Protein AF-A0A2W6NTB5-F1 (afdb_monomer_lite)

Sequence (141 aa):
AAQNGGNCEYTVPGEIFTTENGVKVIGYTDLPGRLPTQSSQLYGTNLVNLLKLLCKEKDGNITVDFDDVVIRGVTVIRAGEITWPAPPIQVSAQPQAAQKAAPEVKTEEKCACSPWRKYALMALAIILFGWLASVAPKEFL

Foldseek 3Di:
DLVVVDPDVQADACDFDADPVGDTDDRYPPVCVVVVVVSVVVVVVVVVVVVCVQCVVVPPHGHQDCVPVVSLCPDQDDPRDGSPDRDPDPDPDPPPVPPPVPPPPPPPVPPPPPVVVVVVVVVVVVVVVVVCVVVDDPVVD

InterPro domains:
  IPR007698 Alanine dehydrogenase/pyridine nucleotide transhydrogenase, NAD(H)-binding domain [PF01262] (1-84)

pLDDT: mean 84.95, std 15.63, range [43.69, 98.25]

Secondary structure (DSSP, 8-state):
-GGGT-SSTT--TTSEEE-TTS-EEE--S-GGGGSHHHHHHHHHHHHHHHHHHH-TTSSS-----SSSHHHHHH--EETTEE-PSPPP---S----------------------HHHHHHHHHHHHHHHHHHHHHS-TT--

Radius of gyration: 32.75 Å; chains: 1; bounding box: 83×59×65 Å

Organism: Escherichia coli (NCBI:txid562)

Structure (mmCIF, N/CA/C/O backbone):
data_AF-A0A2W6NTB5-F1
#
_entry.id   AF-A0A2W6NTB5-F1
#
loop_
_atom_site.group_PDB
_atom_site.id
_atom_site.type_symbol
_atom_site.label_atom_id
_atom_site.label_alt_id
_atom_site.label_comp_id
_atom_site.label_asym_id
_atom_site.label_entity_id
_atom_site.label_seq_id
_atom_site.pdbx_PDB_ins_code
_atom_site.Cartn_x
_atom_site.Cartn_y
_atom_site.Cartn_z
_atom_site.occupancy
_atom_site.B_iso_or_equiv
_atom_site.auth_seq_id
_atom_site.auth_comp_id
_atom_site.auth_asym_id
_atom_site.auth_atom_id
_atom_site.pdbx_PDB_model_num
ATOM 1 N N . ALA A 1 1 ? -8.902 -4.233 8.771 1.00 81.19 1 ALA A N 1
ATOM 2 C CA . ALA A 1 1 ? -9.890 -5.030 9.530 1.00 81.19 1 ALA A CA 1
ATOM 3 C C . ALA A 1 1 ? -11.309 -4.554 9.245 1.00 81.19 1 ALA A C 1
ATOM 5 O O . ALA A 1 1 ? -12.022 -5.286 8.580 1.00 81.19 1 ALA A O 1
ATOM 6 N N . ALA A 1 2 ? -11.695 -3.331 9.640 1.00 84.94 2 ALA A N 1
ATOM 7 C CA . ALA A 1 2 ? -13.046 -2.800 9.390 1.00 84.94 2 ALA A CA 1
ATOM 8 C C . ALA A 1 2 ? -13.475 -2.841 7.905 1.00 84.94 2 ALA A C 1
ATOM 10 O O . ALA A 1 2 ? -14.604 -3.200 7.611 1.00 84.94 2 ALA A O 1
ATOM 11 N N . GLN A 1 3 ? -12.555 -2.585 6.965 1.00 90.25 3 GLN A N 1
ATOM 12 C CA . GLN A 1 3 ? -12.814 -2.703 5.516 1.00 90.25 3 GLN A CA 1
ATOM 13 C C . GLN A 1 3 ? -13.222 -4.111 5.045 1.00 90.25 3 GLN A C 1
ATOM 15 O O . GLN A 1 3 ? -13.893 -4.232 4.030 1.00 90.25 3 GLN A O 1
ATOM 20 N N . ASN A 1 4 ? -12.829 -5.159 5.776 1.00 93.19 4 ASN A N 1
ATOM 21 C CA . ASN A 1 4 ? -13.046 -6.561 5.405 1.00 93.19 4 ASN A CA 1
ATOM 22 C C . ASN A 1 4 ? -13.998 -7.259 6.396 1.00 93.19 4 ASN A C 1
ATOM 24 O O . ASN A 1 4 ? -13.812 -8.433 6.699 1.00 93.19 4 ASN A O 1
ATOM 28 N N . GLY A 1 5 ? -14.964 -6.525 6.959 1.00 86.62 5 GLY A N 1
ATOM 29 C CA . GLY A 1 5 ? -15.978 -7.048 7.889 1.00 86.62 5 GLY A CA 1
ATOM 30 C C . GLY A 1 5 ? -15.747 -6.706 9.365 1.00 86.62 5 GLY A C 1
ATOM 31 O O . GLY A 1 5 ? -16.705 -6.611 10.118 1.00 86.62 5 GLY A O 1
ATOM 32 N N . GLY A 1 6 ? -14.509 -6.414 9.773 1.00 91.88 6 GLY A N 1
ATOM 33 C CA . GLY A 1 6 ? -14.191 -6.027 11.151 1.00 91.88 6 GLY A CA 1
ATOM 34 C C . GLY A 1 6 ? -13.987 -7.210 12.102 1.00 91.88 6 GLY A C 1
ATOM 35 O O . GLY A 1 6 ? -14.474 -8.311 11.887 1.00 91.88 6 GLY A O 1
ATOM 36 N N . ASN A 1 7 ? -13.215 -6.971 13.166 1.00 96.88 7 ASN A N 1
ATOM 37 C CA . ASN A 1 7 ? -12.917 -7.998 14.174 1.00 96.88 7 ASN A CA 1
ATOM 38 C C . ASN A 1 7 ? -13.951 -8.022 15.314 1.00 96.88 7 ASN A C 1
ATOM 40 O O . ASN A 1 7 ? -13.939 -8.937 16.128 1.00 96.88 7 ASN A O 1
ATOM 44 N N . CYS A 1 8 ? -14.784 -6.983 15.419 1.00 93.56 8 CYS A N 1
ATOM 45 C CA . CYS A 1 8 ? -15.808 -6.835 16.447 1.00 93.56 8 CYS A CA 1
ATOM 46 C C . CYS A 1 8 ? -17.180 -6.807 15.773 1.00 93.56 8 CYS A C 1
ATOM 48 O O . CYS A 1 8 ? -17.356 -6.079 14.799 1.00 93.56 8 CYS A O 1
ATOM 50 N N . GLU A 1 9 ? -18.140 -7.555 16.311 1.00 94.38 9 GLU A N 1
ATOM 51 C CA . GLU A 1 9 ? -19.504 -7.676 15.772 1.00 94.38 9 GLU A CA 1
ATOM 52 C C . GLU A 1 9 ? -20.233 -6.327 15.664 1.00 94.38 9 GLU A C 1
ATOM 54 O O . GLU A 1 9 ? -21.006 -6.112 14.739 1.00 94.38 9 GLU A O 1
ATOM 59 N N . TYR A 1 10 ? -19.926 -5.379 16.556 1.00 93.38 10 TYR A N 1
ATOM 60 C CA . TYR A 1 10 ? -20.482 -4.021 16.541 1.00 93.38 10 TYR A CA 1
ATOM 61 C C . TYR A 1 10 ? -19.749 -3.055 15.593 1.00 93.38 10 TYR A C 1
ATOM 63 O O . TYR A 1 10 ? -20.002 -1.850 15.614 1.00 93.38 10 TYR A O 1
ATOM 71 N N . THR A 1 11 ? -18.788 -3.539 14.799 1.00 95.94 11 THR A N 1
ATOM 72 C CA . THR A 1 11 ? -18.034 -2.684 13.873 1.00 95.94 11 THR A CA 1
ATOM 73 C C . THR A 1 11 ? -18.924 -2.285 12.708 1.00 95.94 11 THR A C 1
ATOM 75 O O . THR A 1 11 ? -19.309 -3.127 11.903 1.00 95.94 11 THR A O 1
AT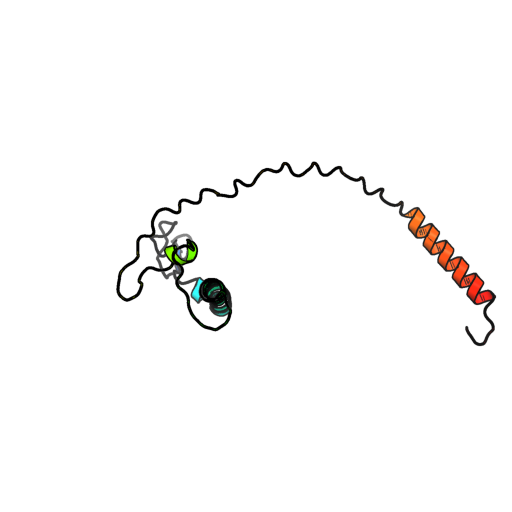OM 78 N N . VAL A 1 12 ? -19.166 -0.985 12.563 1.00 94.12 12 VAL A N 1
ATOM 79 C CA . VAL A 1 12 ? -19.775 -0.411 11.361 1.00 94.12 12 VAL A CA 1
ATOM 80 C C . VAL A 1 12 ? -18.660 0.246 10.538 1.00 94.12 12 VAL A C 1
ATOM 82 O O . VAL A 1 12 ? -18.051 1.214 11.008 1.00 94.12 12 VAL A O 1
ATOM 85 N N . PRO A 1 13 ? -18.313 -0.287 9.350 1.00 95.50 13 PRO A N 1
ATOM 86 C CA . PRO A 1 13 ? -17.239 0.266 8.530 1.00 95.50 13 PRO A CA 1
ATOM 87 C C . PRO A 1 13 ? -17.489 1.737 8.181 1.00 95.50 13 PRO A C 1
ATOM 89 O O . PRO A 1 13 ? -18.549 2.095 7.683 1.00 95.50 13 PRO A O 1
ATOM 92 N N . GLY A 1 14 ? -16.492 2.586 8.419 1.00 94.50 14 GLY A N 1
ATOM 93 C CA . GLY A 1 14 ? -16.541 4.022 8.132 1.00 94.50 14 GLY A CA 1
ATOM 94 C C . GLY A 1 14 ? -17.081 4.891 9.271 1.00 94.50 14 GLY A C 1
ATOM 95 O O . GLY A 1 14 ? -16.919 6.108 9.215 1.00 94.50 14 GLY A O 1
ATOM 96 N N . GLU A 1 15 ? -17.638 4.300 10.329 1.00 93.94 15 GLU A N 1
ATOM 97 C CA . GLU A 1 15 ? -18.368 5.037 11.367 1.00 93.94 15 GLU A CA 1
ATOM 98 C C . GLU A 1 15 ? -17.834 4.781 12.781 1.00 93.94 15 GLU A C 1
ATOM 100 O O . GLU A 1 15 ? -17.034 3.875 13.022 1.00 93.94 15 GLU A O 1
ATOM 105 N N . ILE A 1 16 ? -18.279 5.601 13.739 1.00 96.25 16 ILE A N 1
ATOM 106 C CA . ILE A 1 16 ? -18.139 5.309 15.168 1.00 96.25 16 ILE A CA 1
ATOM 107 C C . ILE A 1 16 ? -19.500 4.857 15.688 1.00 96.25 16 ILE A C 1
ATOM 109 O O . ILE A 1 16 ? -20.388 5.680 15.908 1.00 96.25 16 ILE A O 1
ATOM 113 N N . PHE A 1 17 ? -19.642 3.561 15.942 1.00 95.56 17 PHE A N 1
ATOM 114 C CA . PHE A 1 17 ? -20.837 3.010 16.569 1.00 95.56 17 PHE A CA 1
ATOM 115 C C . PHE A 1 17 ? -20.734 3.148 18.091 1.00 95.56 17 PHE A C 1
ATOM 117 O O . PHE A 1 17 ? -19.699 2.831 18.671 1.00 95.56 17 PHE A O 1
ATOM 124 N N . THR A 1 18 ? -21.778 3.644 18.759 1.00 97.12 18 THR A N 1
ATOM 125 C CA . THR A 1 18 ? -21.840 3.654 20.231 1.00 97.12 18 THR A CA 1
ATOM 126 C C . THR A 1 18 ? -22.850 2.604 20.673 1.00 97.12 18 THR A C 1
ATOM 128 O O . THR A 1 18 ? -24.017 2.694 20.309 1.00 97.12 18 THR A O 1
ATOM 131 N N . THR A 1 19 ? -22.402 1.610 21.434 1.00 95.81 19 THR A N 1
ATOM 132 C CA . THR A 1 19 ? -23.264 0.555 21.979 1.00 95.81 19 THR A CA 1
ATOM 133 C C . THR A 1 19 ? -24.202 1.113 23.056 1.00 95.81 19 THR A C 1
ATOM 135 O O . THR A 1 19 ? -23.965 2.191 23.603 1.00 95.81 19 THR A O 1
ATOM 138 N N . GLU A 1 20 ? -25.247 0.366 23.419 1.00 95.19 20 GLU A N 1
ATOM 139 C CA . GLU A 1 20 ? -26.227 0.787 24.438 1.00 95.19 20 GLU A CA 1
ATOM 140 C C . GLU A 1 20 ? -25.595 1.060 25.813 1.00 95.19 20 GLU A C 1
ATOM 142 O O . GLU A 1 20 ? -26.004 1.972 26.526 1.00 95.19 20 GLU A O 1
ATOM 147 N N . ASN A 1 21 ? -24.537 0.325 26.165 1.00 95.75 21 ASN A N 1
ATOM 148 C CA . ASN A 1 21 ? -23.750 0.541 27.382 1.00 95.75 21 ASN A CA 1
ATOM 149 C C . ASN A 1 21 ? -22.684 1.652 27.248 1.00 95.75 21 ASN A C 1
ATOM 151 O O . ASN A 1 21 ? -21.830 1.789 28.122 1.00 95.75 21 ASN A O 1
ATOM 155 N N . GLY A 1 22 ? -22.707 2.437 26.166 1.00 95.69 22 GLY A N 1
ATOM 156 C CA . GLY A 1 22 ? -21.877 3.629 25.978 1.00 95.69 22 GLY A CA 1
ATOM 157 C C . GLY A 1 22 ? -20.473 3.393 25.408 1.00 95.69 22 GLY A C 1
ATOM 158 O O . GLY A 1 22 ? -19.680 4.335 25.353 1.00 95.69 22 GLY A O 1
ATOM 159 N N . VAL A 1 23 ? -20.135 2.179 24.959 1.00 97.56 23 VAL A N 1
ATOM 160 C CA . VAL A 1 23 ? -18.817 1.877 24.372 1.00 97.56 23 VAL A CA 1
ATOM 161 C C . VAL A 1 23 ? -18.764 2.375 22.931 1.00 97.56 23 VAL A C 1
ATOM 163 O O . VAL A 1 23 ? -19.645 2.077 22.131 1.00 97.56 23 VAL A O 1
ATOM 166 N N . LYS A 1 24 ? -17.710 3.118 22.574 1.00 96.88 24 LYS A N 1
ATOM 167 C CA . LYS A 1 24 ? -17.492 3.616 21.208 1.00 96.88 24 LYS A CA 1
ATOM 168 C C . LYS A 1 24 ? -16.597 2.667 20.415 1.00 96.88 24 LYS A C 1
ATOM 170 O O . LYS A 1 24 ? -15.419 2.517 20.727 1.00 96.88 24 LYS A O 1
ATOM 175 N N . VAL A 1 25 ? -17.146 2.073 19.365 1.00 96.38 25 VAL A N 1
ATOM 176 C CA . VAL A 1 25 ? -16.459 1.192 18.421 1.00 96.38 25 VAL A CA 1
ATOM 177 C C . VAL A 1 25 ? -16.113 1.995 17.172 1.00 96.38 25 VAL A C 1
ATOM 179 O O . VAL A 1 25 ? -16.993 2.411 16.424 1.00 96.38 25 VAL A O 1
ATOM 182 N N . ILE A 1 26 ? -14.821 2.246 16.959 1.00 96.25 26 ILE A N 1
ATOM 183 C CA . ILE A 1 26 ? -14.325 3.048 15.833 1.00 96.25 26 ILE A CA 1
ATOM 184 C C . ILE A 1 26 ? -14.048 2.127 14.642 1.00 96.25 26 ILE A C 1
ATOM 186 O O . ILE A 1 26 ? -13.141 1.298 14.690 1.00 96.25 26 ILE A O 1
ATOM 190 N N . GLY A 1 27 ? -14.807 2.300 13.563 1.00 96.31 27 GLY A N 1
ATOM 191 C CA . GLY A 1 27 ? -14.756 1.486 12.351 1.00 96.31 27 GLY A CA 1
ATOM 192 C C . GLY A 1 27 ? -14.159 2.184 11.128 1.00 96.31 27 GLY A C 1
ATOM 193 O O . GLY A 1 27 ? -14.355 1.695 10.017 1.00 96.31 27 GLY A O 1
ATOM 194 N N . TYR A 1 28 ? -13.447 3.308 11.279 1.00 96.38 28 TYR A N 1
ATOM 195 C CA . TYR A 1 28 ? -12.879 4.037 10.136 1.00 96.38 28 TYR A CA 1
ATOM 196 C C . TYR A 1 28 ? -12.029 3.142 9.226 1.00 96.38 28 TYR A C 1
ATOM 198 O O . TYR A 1 28 ? -11.153 2.396 9.668 1.00 96.38 28 TYR A O 1
ATOM 206 N N . THR A 1 29 ? -12.277 3.251 7.927 1.00 95.88 29 THR A N 1
ATOM 207 C CA . THR A 1 29 ? -11.627 2.454 6.881 1.00 95.88 29 THR A CA 1
ATOM 208 C C . THR A 1 29 ? -10.428 3.162 6.258 1.00 95.88 29 THR A C 1
ATOM 210 O O . THR A 1 29 ? -9.606 2.533 5.605 1.00 95.88 29 THR A O 1
ATOM 213 N N . ASP A 1 30 ? -10.303 4.466 6.478 1.00 94.69 30 ASP A N 1
ATOM 214 C CA . ASP A 1 30 ? -9.358 5.373 5.833 1.00 94.69 30 ASP A CA 1
ATOM 215 C C . ASP A 1 30 ? -8.326 5.946 6.817 1.00 94.69 30 ASP A C 1
ATOM 217 O O . ASP A 1 30 ? -7.835 7.059 6.641 1.00 94.69 30 ASP A O 1
ATOM 221 N N . LEU A 1 31 ? -7.968 5.189 7.862 1.00 93.94 31 LEU A N 1
ATOM 222 C CA . LEU A 1 31 ? -7.045 5.648 8.910 1.00 93.94 31 LEU A CA 1
ATOM 223 C C . LEU A 1 31 ? -5.729 6.252 8.374 1.00 93.94 31 LEU A C 1
ATOM 225 O O . LEU A 1 31 ? -5.345 7.308 8.880 1.00 93.94 31 LEU A O 1
ATOM 229 N N . PRO A 1 32 ? -5.059 5.697 7.337 1.00 93.62 32 PRO A N 1
ATOM 230 C CA . PRO A 1 32 ? -3.884 6.351 6.754 1.00 93.62 32 PRO A CA 1
ATOM 231 C C . PRO A 1 32 ? -4.187 7.745 6.179 1.00 93.62 32 PRO A C 1
ATOM 233 O O . PRO A 1 32 ? -3.360 8.650 6.286 1.00 93.62 32 PRO A O 1
ATOM 236 N N . GLY A 1 33 ? -5.379 7.952 5.613 1.00 95.06 33 GLY A N 1
ATOM 237 C CA . GLY A 1 33 ? -5.827 9.240 5.075 1.00 95.06 33 GLY A CA 1
ATOM 238 C C . GLY A 1 33 ? -6.048 10.309 6.147 1.00 95.06 33 GLY A C 1
ATOM 239 O O . GLY A 1 33 ? -5.940 11.497 5.861 1.00 95.06 33 GLY A O 1
ATOM 240 N N . ARG A 1 34 ? -6.270 9.904 7.401 1.00 94.31 34 ARG A N 1
ATOM 241 C CA . ARG A 1 34 ? -6.422 10.810 8.554 1.00 94.31 34 ARG A CA 1
ATOM 242 C C . ARG A 1 34 ? -5.089 11.288 9.127 1.00 94.31 34 ARG A C 1
ATOM 244 O O . ARG A 1 34 ? -5.074 12.180 9.970 1.00 94.31 34 ARG A O 1
ATOM 251 N N . LEU A 1 35 ? -3.975 10.738 8.641 1.00 96.00 35 LEU A N 1
ATOM 252 C CA . LEU A 1 35 ? -2.626 11.216 8.928 1.00 96.00 35 LEU A CA 1
ATOM 253 C C . LEU A 1 35 ? -1.850 11.440 7.612 1.00 96.00 35 LEU A C 1
ATOM 255 O O . LEU A 1 35 ? -0.810 10.820 7.366 1.00 96.00 35 LEU A O 1
ATOM 259 N N . PRO A 1 36 ? -2.371 12.318 6.732 1.00 95.06 36 PRO A N 1
ATOM 260 C CA . PRO A 1 36 ? -2.018 12.336 5.314 1.00 95.06 36 PRO A CA 1
ATOM 261 C C . PRO A 1 36 ? -0.549 12.681 5.069 1.00 95.06 36 PRO A C 1
ATOM 263 O O . PRO A 1 36 ? 0.066 12.106 4.174 1.00 95.06 36 PRO A O 1
ATOM 266 N N . THR A 1 37 ? 0.045 13.559 5.882 1.00 97.12 37 THR A N 1
ATOM 267 C CA . THR A 1 37 ? 1.450 13.964 5.735 1.00 97.12 37 THR A CA 1
ATOM 268 C C . THR A 1 37 ? 2.409 12.786 5.914 1.00 97.12 37 THR A C 1
ATOM 270 O O . THR A 1 37 ? 3.267 12.567 5.061 1.00 97.12 37 THR A O 1
ATOM 273 N N . GLN A 1 38 ? 2.256 11.983 6.978 1.00 97.12 38 GLN A N 1
ATOM 274 C CA . GLN A 1 38 ? 3.157 10.839 7.190 1.00 97.12 38 GLN A CA 1
ATOM 275 C C . GLN A 1 38 ? 2.861 9.707 6.219 1.00 97.12 38 GLN A C 1
ATOM 277 O O . GLN A 1 38 ? 3.790 9.112 5.679 1.00 97.12 38 GLN A O 1
ATOM 282 N N . SER A 1 39 ? 1.581 9.432 5.957 1.00 97.00 39 SER A N 1
ATOM 283 C CA . SER A 1 39 ? 1.192 8.417 4.978 1.00 97.00 39 SER A CA 1
ATOM 284 C C . SER A 1 39 ? 1.785 8.721 3.604 1.00 97.00 39 SER A C 1
ATOM 286 O O . SER A 1 39 ? 2.368 7.834 2.988 1.00 97.00 39 SER A O 1
ATOM 288 N N . SER A 1 40 ? 1.736 9.982 3.163 1.00 97.75 40 SER A N 1
ATOM 289 C CA . SER A 1 40 ? 2.339 10.414 1.897 1.00 97.75 40 SER A CA 1
ATOM 290 C C . SER A 1 40 ? 3.858 10.264 1.901 1.00 97.75 40 SER A C 1
ATOM 292 O O . SER A 1 40 ? 4.416 9.743 0.940 1.00 97.75 40 SER A O 1
ATOM 294 N N . GLN A 1 41 ? 4.535 10.661 2.983 1.00 98.06 41 GLN A N 1
ATOM 295 C CA . GLN A 1 41 ? 5.991 10.551 3.087 1.00 98.06 41 GLN A CA 1
ATOM 296 C C . GLN A 1 41 ? 6.467 9.092 3.046 1.00 98.06 41 GLN A C 1
ATOM 298 O O . GLN A 1 41 ? 7.399 8.754 2.312 1.00 98.06 41 GLN A O 1
ATOM 303 N N . LEU A 1 42 ? 5.833 8.213 3.822 1.00 98.12 42 LEU A N 1
ATOM 304 C CA . LEU A 1 42 ? 6.197 6.798 3.895 1.00 98.12 42 LEU A CA 1
ATOM 305 C C . LEU A 1 42 ? 5.847 6.067 2.597 1.00 98.12 42 LEU A C 1
ATOM 307 O O . LEU A 1 42 ? 6.667 5.311 2.078 1.00 98.12 42 LEU A O 1
ATOM 311 N N . TYR A 1 43 ? 4.672 6.341 2.024 1.00 98.25 43 TYR A N 1
ATOM 312 C CA . TYR A 1 43 ? 4.286 5.782 0.731 1.00 98.25 43 TYR A CA 1
ATOM 313 C C . TYR A 1 43 ? 5.211 6.263 -0.393 1.00 98.25 43 TYR A C 1
ATOM 315 O O . TYR A 1 43 ? 5.724 5.448 -1.157 1.00 98.25 43 TYR A O 1
ATOM 323 N N . GLY A 1 44 ? 5.521 7.560 -0.443 1.00 98.19 44 GLY A N 1
ATOM 324 C CA . GLY A 1 44 ? 6.492 8.124 -1.381 1.00 98.19 44 GLY A CA 1
ATOM 325 C C . GLY A 1 44 ? 7.880 7.500 -1.230 1.00 98.19 44 GLY A C 1
ATOM 326 O O . GLY A 1 44 ? 8.522 7.174 -2.224 1.00 98.19 44 GLY A O 1
ATOM 327 N N . THR A 1 45 ? 8.316 7.232 0.001 1.00 98.12 45 THR A N 1
ATOM 328 C CA . THR A 1 45 ? 9.580 6.525 0.266 1.00 98.12 45 THR A CA 1
ATOM 329 C C . THR A 1 45 ? 9.563 5.099 -0.295 1.00 98.12 45 THR A C 1
ATOM 331 O O . THR A 1 45 ? 10.550 4.671 -0.896 1.00 98.12 45 THR A O 1
ATOM 334 N N . ASN A 1 46 ? 8.444 4.376 -0.178 1.00 97.75 46 ASN A N 1
ATOM 335 C CA . ASN A 1 46 ? 8.289 3.052 -0.791 1.00 97.75 46 ASN A CA 1
ATOM 336 C C . ASN A 1 46 ? 8.387 3.119 -2.323 1.00 97.75 46 ASN A C 1
ATOM 338 O O . ASN A 1 46 ? 9.086 2.301 -2.919 1.00 97.75 46 ASN A O 1
ATOM 342 N N . LEU A 1 47 ? 7.765 4.122 -2.955 1.00 97.69 47 LEU A N 1
ATOM 343 C CA . LEU A 1 47 ? 7.866 4.339 -4.403 1.00 97.69 47 LEU A CA 1
ATOM 344 C C . LEU A 1 47 ? 9.297 4.673 -4.838 1.00 97.69 47 LEU A C 1
ATOM 346 O O . LEU A 1 47 ? 9.787 4.109 -5.810 1.00 97.69 47 LEU A O 1
ATOM 350 N N . VAL A 1 48 ? 10.001 5.534 -4.100 1.00 97.19 48 VAL A N 1
ATOM 351 C CA . VAL A 1 48 ? 11.416 5.844 -4.364 1.00 97.19 48 VAL A CA 1
ATOM 352 C C . VAL A 1 48 ? 12.278 4.586 -4.262 1.00 97.19 48 VAL A C 1
ATOM 354 O O . VAL A 1 48 ? 13.162 4.376 -5.088 1.00 97.19 48 VAL A O 1
ATOM 357 N N . ASN A 1 49 ? 12.029 3.728 -3.275 1.00 96.94 49 ASN A N 1
ATOM 358 C CA . ASN A 1 49 ? 12.772 2.478 -3.128 1.00 96.94 49 ASN A CA 1
ATOM 359 C C . ASN A 1 49 ? 12.474 1.485 -4.260 1.00 96.94 49 ASN A C 1
ATOM 361 O O . ASN A 1 49 ? 13.404 0.850 -4.750 1.00 96.94 49 ASN A O 1
ATOM 365 N N . LEU A 1 50 ? 11.229 1.410 -4.735 1.00 96.94 50 LEU A N 1
ATOM 366 C CA . LEU A 1 50 ? 10.881 0.645 -5.933 1.00 96.94 50 LEU A CA 1
ATOM 367 C C . LEU A 1 50 ? 11.588 1.200 -7.182 1.00 96.94 50 LEU A C 1
ATOM 369 O O . LEU A 1 50 ? 12.179 0.442 -7.947 1.00 96.94 50 LEU A O 1
ATOM 373 N N . LEU A 1 51 ? 11.590 2.522 -7.368 1.00 96.38 51 LEU A N 1
ATOM 374 C CA . LEU A 1 51 ? 12.260 3.172 -8.497 1.00 96.38 51 LEU A CA 1
ATOM 375 C C . LEU A 1 51 ? 13.772 2.928 -8.503 1.00 96.38 51 LEU A C 1
ATOM 377 O O . LEU A 1 51 ? 14.347 2.769 -9.573 1.00 96.38 51 LEU A O 1
ATOM 381 N N . LYS A 1 52 ? 14.421 2.831 -7.336 1.00 94.69 52 LYS A N 1
ATOM 382 C CA . LYS A 1 52 ? 15.844 2.453 -7.251 1.00 94.69 52 LYS A CA 1
ATOM 383 C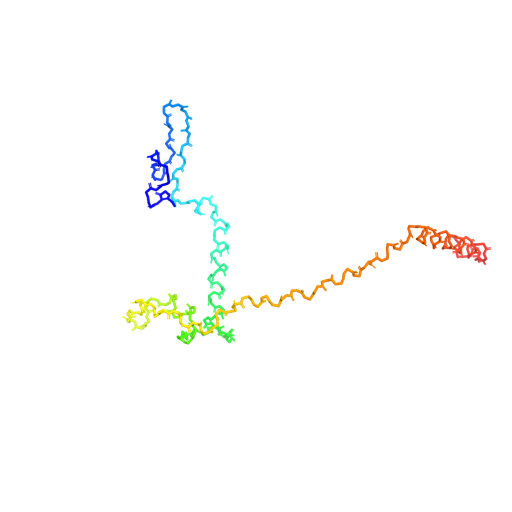 C . LYS A 1 52 ? 16.120 1.051 -7.807 1.00 94.69 52 LYS A C 1
ATOM 385 O O . LYS A 1 52 ? 17.189 0.844 -8.369 1.00 94.69 52 LYS A O 1
ATOM 390 N N . LEU A 1 53 ? 15.188 0.105 -7.656 1.00 94.25 53 LEU A N 1
ATOM 391 C CA . LEU A 1 53 ? 15.315 -1.238 -8.240 1.00 94.25 53 LEU A CA 1
ATOM 392 C C . LEU A 1 53 ? 15.078 -1.224 -9.755 1.00 94.25 53 LEU A C 1
ATOM 394 O O . LEU A 1 53 ? 15.747 -1.948 -10.485 1.00 94.25 53 LEU A O 1
ATOM 398 N N . LEU A 1 54 ? 14.153 -0.380 -10.219 1.00 94.94 54 LEU A N 1
ATOM 399 C CA . LEU A 1 54 ? 13.820 -0.223 -11.638 1.00 94.94 54 LEU A CA 1
ATOM 400 C C . LEU A 1 54 ? 14.859 0.590 -12.429 1.00 94.94 54 LEU A C 1
ATOM 402 O O . LEU A 1 54 ? 14.995 0.398 -13.633 1.00 94.94 54 LEU A O 1
ATOM 406 N N . CYS A 1 55 ? 15.581 1.498 -11.772 1.00 95.12 55 CYS A N 1
ATOM 407 C CA . CYS A 1 55 ? 16.550 2.419 -12.369 1.00 95.12 55 CYS A CA 1
ATOM 408 C C . CYS A 1 55 ? 17.922 2.263 -11.688 1.00 95.12 55 CYS A C 1
ATOM 410 O O . CYS A 1 55 ? 18.435 3.196 -11.061 1.00 95.12 55 CYS A O 1
ATOM 412 N N . LYS A 1 56 ? 18.514 1.064 -11.778 1.00 91.12 56 LYS A N 1
ATOM 413 C CA . LYS A 1 56 ? 19.773 0.711 -11.085 1.00 91.12 56 LYS A CA 1
ATOM 414 C C . LYS A 1 56 ? 20.932 1.655 -11.442 1.00 91.12 56 LYS A C 1
ATOM 416 O O . LYS A 1 56 ? 21.679 2.064 -10.553 1.00 91.12 56 LYS A O 1
ATOM 421 N N . GLU A 1 57 ? 20.998 2.085 -12.702 1.00 93.00 57 GLU A N 1
ATOM 422 C CA . GLU A 1 57 ? 22.048 2.970 -13.229 1.00 93.00 57 GLU A CA 1
ATOM 423 C C . GLU A 1 57 ? 21.852 4.458 -12.886 1.00 93.00 57 GLU A C 1
ATOM 425 O O . GLU A 1 57 ? 22.725 5.277 -13.163 1.00 93.00 57 GLU A O 1
ATOM 430 N N . LYS A 1 58 ? 20.735 4.831 -12.238 1.00 92.75 58 LYS A N 1
ATOM 431 C CA . LYS A 1 58 ? 20.400 6.226 -11.868 1.00 92.75 58 LYS A CA 1
ATOM 432 C C . LYS A 1 58 ? 20.382 7.207 -13.054 1.00 92.75 58 LYS A C 1
ATOM 434 O O . LYS A 1 58 ? 20.565 8.407 -12.867 1.00 92.75 58 LYS A O 1
ATOM 439 N N . ASP A 1 59 ? 20.135 6.702 -14.253 1.00 94.12 59 ASP A N 1
ATOM 440 C CA . ASP A 1 59 ? 20.068 7.440 -15.518 1.00 94.12 59 ASP A CA 1
ATOM 441 C C . ASP A 1 59 ? 18.648 7.928 -15.861 1.00 94.12 59 ASP A C 1
ATOM 443 O O . ASP A 1 59 ? 18.447 8.660 -16.826 1.00 94.12 59 ASP A O 1
ATOM 447 N N . GLY A 1 60 ? 17.657 7.541 -15.056 1.00 93.81 60 GLY A N 1
ATOM 448 C CA . GLY A 1 60 ? 16.243 7.819 -15.292 1.00 93.81 60 GLY A CA 1
ATOM 449 C C . GLY A 1 60 ? 15.569 6.828 -16.243 1.00 93.81 60 GLY A C 1
ATOM 450 O O . GLY A 1 60 ? 14.377 6.984 -16.512 1.00 93.81 60 GLY A O 1
ATOM 451 N N . ASN A 1 61 ? 16.279 5.805 -16.730 1.00 94.19 61 ASN A N 1
ATOM 452 C CA . ASN A 1 61 ? 15.714 4.783 -17.598 1.00 94.19 61 ASN A CA 1
ATOM 453 C C . ASN A 1 61 ? 15.155 3.611 -16.777 1.00 94.19 61 ASN A C 1
ATOM 455 O O . ASN A 1 61 ? 15.828 3.026 -15.928 1.00 94.19 61 ASN A O 1
ATOM 459 N N . ILE A 1 62 ? 13.902 3.242 -17.044 1.00 95.31 62 ILE A N 1
ATOM 460 C CA . ILE A 1 62 ? 13.216 2.170 -16.319 1.00 95.31 62 ILE A CA 1
ATOM 461 C C . ILE A 1 62 ? 13.468 0.836 -17.012 1.00 95.31 62 ILE A C 1
ATOM 463 O O . ILE A 1 62 ? 13.022 0.604 -18.134 1.00 95.31 62 ILE A O 1
ATOM 467 N N . THR A 1 63 ? 14.124 -0.074 -16.298 1.00 94.50 63 THR A N 1
ATOM 468 C CA . THR A 1 63 ? 14.353 -1.449 -16.736 1.00 94.50 63 THR A CA 1
ATOM 469 C C . THR A 1 63 ? 13.502 -2.401 -15.904 1.00 94.50 63 THR A C 1
ATOM 471 O O . THR A 1 63 ? 13.703 -2.564 -14.703 1.00 94.50 63 THR A O 1
ATOM 474 N N . VAL A 1 64 ? 12.533 -3.050 -16.555 1.00 94.44 64 VAL A N 1
ATOM 475 C CA . VAL A 1 64 ? 11.686 -4.078 -15.934 1.00 94.44 64 VAL A CA 1
ATOM 476 C C . VAL A 1 64 ? 12.352 -5.444 -16.107 1.00 94.44 64 VAL A C 1
ATOM 478 O O . VAL A 1 64 ? 12.096 -6.173 -17.072 1.00 94.44 64 VAL A O 1
ATOM 481 N N . ASP A 1 65 ? 13.241 -5.750 -15.171 1.00 93.12 65 ASP A N 1
ATOM 482 C CA . ASP A 1 65 ? 13.979 -7.007 -15.070 1.00 93.12 65 ASP A CA 1
ATOM 483 C C . ASP A 1 65 ? 13.132 -8.072 -14.350 1.00 93.12 65 ASP A C 1
ATOM 485 O O . ASP A 1 65 ? 12.727 -7.873 -13.209 1.00 93.12 65 ASP A O 1
ATOM 489 N N . PHE A 1 66 ? 12.809 -9.180 -15.024 1.00 92.81 66 PHE A N 1
ATOM 490 C CA . PHE A 1 66 ? 11.998 -10.265 -14.447 1.00 92.81 66 PHE A CA 1
ATOM 491 C C . PHE A 1 66 ? 12.827 -11.324 -13.715 1.00 92.81 66 PHE A C 1
ATOM 493 O O . PHE A 1 66 ? 12.233 -12.177 -13.053 1.00 92.81 66 PHE A O 1
ATOM 500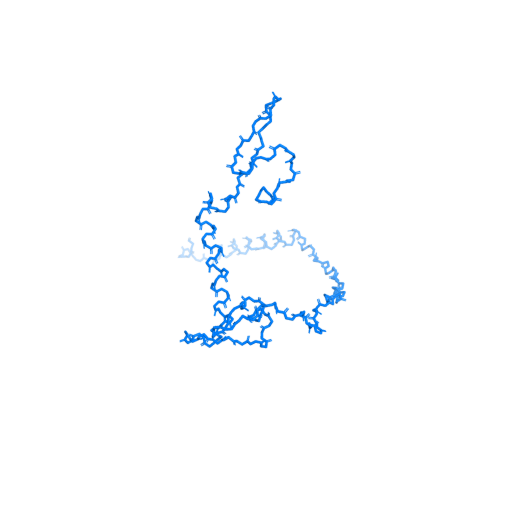 N N . ASP A 1 67 ? 14.157 -11.234 -13.768 1.00 90.94 67 ASP A N 1
ATOM 501 C CA . ASP A 1 67 ? 15.036 -12.041 -12.923 1.00 90.94 67 ASP A CA 1
ATOM 502 C C . ASP A 1 67 ? 15.031 -11.514 -11.474 1.00 90.94 67 ASP A C 1
ATOM 504 O O . ASP A 1 67 ? 15.249 -12.266 -10.521 1.00 90.94 67 ASP A O 1
ATOM 508 N N . ASP A 1 68 ? 14.690 -10.234 -11.280 1.00 91.81 68 ASP A N 1
ATOM 509 C CA . ASP A 1 68 ? 14.396 -9.666 -9.968 1.00 91.81 68 ASP A CA 1
ATOM 510 C C . ASP A 1 68 ? 12.982 -10.067 -9.509 1.00 91.81 68 ASP A C 1
ATOM 512 O O . ASP A 1 68 ? 11.959 -9.595 -10.017 1.00 91.81 68 ASP A O 1
ATOM 516 N N . VAL A 1 69 ? 12.919 -10.936 -8.496 1.00 91.69 69 VAL A N 1
ATOM 517 C CA . VAL A 1 69 ? 11.663 -11.471 -7.943 1.00 91.69 69 VAL A CA 1
ATOM 518 C C . VAL A 1 69 ? 10.729 -10.388 -7.397 1.00 91.69 69 VAL A C 1
ATOM 520 O O . VAL A 1 69 ? 9.510 -10.567 -7.423 1.00 91.69 69 VAL A O 1
ATOM 523 N N . VAL A 1 70 ? 11.267 -9.255 -6.928 1.00 91.75 70 VAL A N 1
ATOM 524 C CA . VAL A 1 70 ? 10.465 -8.126 -6.439 1.00 91.75 70 VAL A CA 1
ATOM 525 C C . VAL A 1 70 ? 9.773 -7.453 -7.618 1.00 91.75 70 VAL A C 1
ATOM 527 O O . VAL A 1 70 ? 8.563 -7.224 -7.574 1.00 91.75 70 VAL A O 1
ATOM 530 N N . ILE A 1 71 ? 10.515 -7.201 -8.699 1.00 94.81 71 ILE A N 1
ATOM 5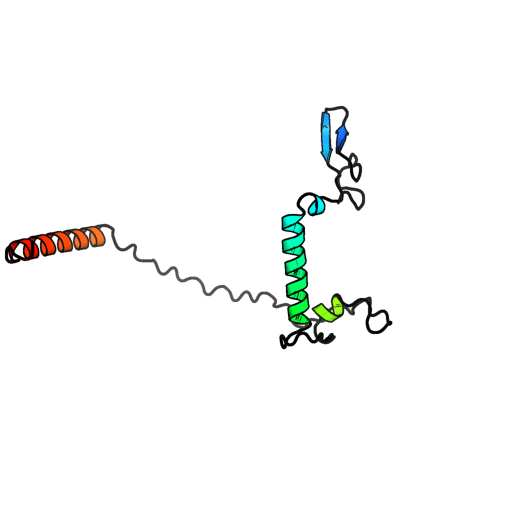31 C CA . ILE A 1 71 ? 9.985 -6.591 -9.922 1.00 94.81 71 ILE A CA 1
ATOM 532 C C . ILE A 1 71 ? 8.991 -7.527 -10.612 1.00 94.81 71 ILE A C 1
ATOM 534 O O . ILE A 1 71 ? 7.904 -7.091 -11.005 1.00 94.81 71 ILE A O 1
ATOM 538 N N . ARG A 1 72 ? 9.295 -8.827 -10.694 1.00 94.88 72 ARG A N 1
ATOM 539 C CA . ARG A 1 72 ? 8.368 -9.832 -11.224 1.00 94.88 72 ARG A CA 1
ATOM 540 C C . ARG A 1 72 ? 7.080 -9.919 -10.406 1.00 94.88 72 ARG A C 1
ATOM 542 O O . ARG A 1 72 ? 6.014 -10.088 -10.995 1.00 94.88 72 ARG A O 1
ATOM 549 N N . GLY A 1 73 ? 7.174 -9.822 -9.079 1.00 94.00 73 GLY A N 1
ATOM 550 C CA . GLY A 1 73 ? 6.036 -9.905 -8.164 1.00 94.00 73 GLY A CA 1
ATOM 551 C C . GLY A 1 73 ? 5.114 -8.684 -8.211 1.00 94.00 73 GLY A C 1
ATOM 552 O O . GLY A 1 73 ? 3.896 -8.843 -8.183 1.00 94.00 73 GLY A O 1
ATOM 553 N N . VAL A 1 74 ? 5.676 -7.474 -8.309 1.00 96.19 74 VAL A N 1
ATOM 554 C CA . VAL A 1 74 ? 4.900 -6.219 -8.333 1.00 96.19 74 VAL A CA 1
ATOM 555 C C . VAL A 1 74 ? 4.338 -5.883 -9.722 1.00 96.19 74 VAL A C 1
ATOM 557 O O . VAL A 1 74 ? 3.326 -5.191 -9.827 1.00 96.19 74 VAL A O 1
ATOM 560 N N . THR A 1 75 ? 4.957 -6.380 -10.800 1.00 96.56 75 THR A N 1
ATOM 561 C CA . THR A 1 75 ? 4.512 -6.110 -12.177 1.00 96.56 75 THR A CA 1
ATOM 562 C C . THR A 1 75 ? 3.325 -6.997 -12.555 1.00 96.56 75 THR A C 1
ATOM 564 O O . THR A 1 75 ? 3.480 -8.188 -12.835 1.00 96.56 75 THR A O 1
ATOM 567 N N . VAL A 1 76 ? 2.131 -6.403 -12.607 1.00 97.25 76 VAL A N 1
ATOM 568 C CA . VAL A 1 76 ? 0.882 -7.101 -12.968 1.00 97.25 76 VAL A CA 1
ATOM 569 C C . VAL A 1 76 ? 0.548 -7.050 -14.462 1.00 97.25 76 VAL A C 1
ATOM 571 O O . VAL A 1 76 ? -0.151 -7.934 -14.953 1.00 97.25 76 VAL A O 1
ATOM 574 N N . ILE A 1 77 ? 1.044 -6.039 -15.181 1.00 96.62 77 ILE A N 1
ATOM 575 C CA . ILE A 1 77 ? 0.860 -5.851 -16.626 1.00 96.62 77 ILE A CA 1
ATOM 576 C C . ILE A 1 77 ? 2.182 -5.359 -17.224 1.00 96.62 77 ILE A C 1
ATOM 578 O O . ILE A 1 77 ? 2.817 -4.466 -16.660 1.00 96.62 77 ILE A O 1
ATOM 582 N N . ARG A 1 78 ? 2.576 -5.890 -18.385 1.00 95.19 78 ARG A N 1
ATOM 583 C CA . ARG A 1 78 ? 3.736 -5.428 -19.159 1.00 95.19 78 ARG A CA 1
ATOM 584 C C . ARG A 1 78 ? 3.390 -5.392 -20.644 1.00 95.19 78 A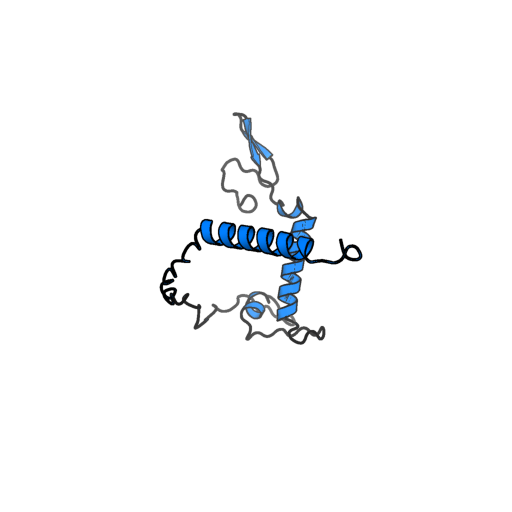RG A C 1
ATOM 586 O O . ARG A 1 78 ? 2.948 -6.389 -21.192 1.00 95.19 78 ARG A O 1
ATOM 593 N N . ALA A 1 79 ? 3.608 -4.244 -21.288 1.00 94.00 79 ALA A N 1
ATOM 594 C CA . ALA A 1 79 ? 3.393 -4.066 -22.731 1.00 94.00 79 ALA A CA 1
ATOM 595 C C . ALA A 1 79 ? 2.001 -4.520 -23.239 1.00 94.00 79 ALA A C 1
ATOM 597 O O . ALA A 1 79 ? 1.871 -5.000 -24.357 1.00 94.00 79 ALA A O 1
ATOM 598 N N . GLY A 1 80 ? 0.958 -4.353 -22.417 1.00 95.50 80 GLY A N 1
ATOM 599 C CA . GLY A 1 80 ? -0.418 -4.740 -22.753 1.00 95.50 80 GLY A CA 1
ATOM 600 C C . GLY A 1 80 ? -0.801 -6.172 -22.369 1.00 95.50 80 GLY A C 1
ATOM 601 O O . GLY A 1 80 ? -1.982 -6.503 -22.412 1.00 95.50 80 GLY A O 1
ATOM 602 N N . GLU A 1 81 ? 0.147 -6.996 -21.925 1.00 95.38 81 GLU A N 1
ATOM 603 C CA . GLU A 1 81 ? -0.113 -8.365 -21.479 1.00 95.38 81 GLU A CA 1
ATOM 604 C C . GLU A 1 81 ? -0.174 -8.461 -19.952 1.00 95.38 81 GLU A C 1
ATOM 606 O O . GLU A 1 81 ? 0.600 -7.822 -19.233 1.00 95.38 81 GLU A O 1
ATOM 611 N N . ILE A 1 82 ? -1.101 -9.277 -19.447 1.00 96.94 82 ILE A N 1
ATOM 612 C CA . ILE A 1 82 ? -1.250 -9.539 -18.013 1.00 96.94 82 ILE A CA 1
ATOM 613 C C . ILE A 1 82 ? -0.161 -10.525 -17.583 1.00 96.94 82 ILE A C 1
ATOM 615 O O . ILE A 1 82 ? -0.097 -11.649 -18.070 1.00 96.94 82 ILE A O 1
ATOM 619 N N . THR A 1 83 ? 0.676 -10.114 -16.634 1.00 94.25 83 THR A N 1
ATOM 620 C CA . THR A 1 83 ? 1.782 -10.918 -16.088 1.00 94.25 83 THR A CA 1
ATOM 621 C C . THR A 1 83 ? 1.469 -11.491 -14.706 1.00 94.25 83 THR A C 1
ATOM 623 O O . THR A 1 83 ? 2.293 -12.191 -14.116 1.00 94.25 83 THR A O 1
ATOM 626 N N . TRP A 1 84 ? 0.293 -11.209 -14.153 1.00 95.06 84 TRP A N 1
ATOM 627 C CA . TRP A 1 84 ? -0.189 -11.803 -12.907 1.00 95.06 84 TRP A CA 1
ATOM 628 C C . TRP A 1 84 ? -0.945 -13.123 -13.169 1.00 95.06 84 TRP A C 1
ATOM 630 O O . TRP A 1 84 ? -1.689 -13.190 -14.148 1.00 95.06 84 TRP A O 1
ATOM 640 N N . PRO A 1 85 ? -0.830 -14.150 -12.300 1.00 93.44 85 PRO A N 1
ATOM 641 C CA . PRO A 1 85 ? -0.038 -14.215 -11.066 1.00 93.44 85 PRO A CA 1
ATOM 642 C C . PRO A 1 85 ? 1.456 -14.468 -11.308 1.00 93.44 85 PRO A C 1
ATOM 644 O O . PRO A 1 85 ? 1.864 -15.053 -12.310 1.00 93.44 85 PRO A O 1
ATOM 647 N N . ALA A 1 86 ? 2.291 -14.017 -10.370 1.00 91.75 86 ALA A N 1
ATOM 648 C CA . ALA A 1 86 ? 3.708 -14.364 -10.370 1.00 91.75 86 ALA A CA 1
ATOM 649 C C . ALA A 1 86 ? 3.902 -15.844 -9.989 1.00 91.75 86 ALA A C 1
ATOM 651 O O . ALA A 1 86 ? 3.145 -16.360 -9.160 1.00 91.75 86 ALA A O 1
ATOM 652 N N . PRO A 1 87 ? 4.899 -16.540 -10.566 1.00 89.69 87 PRO A N 1
ATOM 653 C CA . PRO A 1 87 ? 5.228 -17.893 -10.141 1.00 89.69 87 PRO A CA 1
ATOM 654 C C . PRO A 1 87 ? 5.660 -17.899 -8.662 1.00 89.69 87 PRO A C 1
ATOM 656 O O . PRO A 1 87 ? 6.181 -16.889 -8.176 1.00 89.69 87 PRO A O 1
ATOM 659 N N . PRO A 1 88 ? 5.483 -19.020 -7.937 1.00 88.38 88 PRO A N 1
ATOM 660 C CA . PRO A 1 88 ? 6.007 -19.159 -6.584 1.00 88.38 88 PRO A CA 1
ATOM 661 C C . PRO A 1 88 ? 7.501 -18.838 -6.554 1.00 88.38 88 PRO A C 1
ATOM 663 O O . PRO A 1 88 ? 8.267 -19.337 -7.379 1.00 88.38 88 PRO A O 1
ATOM 666 N N . ILE A 1 89 ? 7.915 -18.002 -5.605 1.00 84.25 89 ILE A N 1
ATOM 667 C CA . ILE A 1 89 ? 9.307 -17.575 -5.485 1.00 84.25 89 ILE A CA 1
ATOM 668 C C . ILE A 1 89 ? 10.136 -18.774 -5.014 1.00 84.25 89 ILE A C 1
ATOM 670 O O . ILE A 1 89 ? 10.111 -19.142 -3.841 1.00 84.25 89 ILE A O 1
ATOM 674 N N . GLN A 1 90 ? 10.882 -19.386 -5.929 1.00 72.69 90 GLN A N 1
ATOM 675 C CA . GLN A 1 90 ? 11.832 -20.454 -5.621 1.00 72.69 90 GLN A CA 1
ATOM 676 C C . GLN A 1 90 ? 13.180 -19.839 -5.246 1.00 72.69 90 GLN A C 1
ATOM 678 O O . GLN A 1 90 ? 14.160 -19.929 -5.981 1.00 72.69 90 GLN A O 1
ATOM 683 N N . VAL A 1 91 ? 13.242 -19.166 -4.099 1.00 67.25 91 VAL A N 1
ATOM 684 C CA . VAL A 1 91 ? 14.535 -18.769 -3.540 1.00 67.25 91 VAL A CA 1
ATOM 685 C C . VAL A 1 91 ? 15.170 -19.993 -2.883 1.00 67.25 91 VAL A C 1
ATOM 687 O O . VAL A 1 91 ? 14.800 -20.385 -1.782 1.00 67.25 91 VAL A O 1
ATOM 690 N N . SER A 1 92 ? 16.178 -20.572 -3.544 1.00 61.59 92 SER A N 1
ATOM 691 C CA . SER A 1 92 ? 17.101 -21.574 -2.971 1.00 61.59 92 SER A CA 1
ATOM 692 C C . SER A 1 92 ? 17.801 -21.097 -1.686 1.00 61.59 92 SER A C 1
ATOM 694 O O . SER A 1 92 ? 18.489 -21.873 -1.029 1.00 61.59 92 SER A O 1
ATOM 696 N N . ALA A 1 93 ? 17.648 -19.831 -1.319 1.00 58.81 93 ALA A N 1
ATOM 697 C CA . ALA A 1 93 ? 18.121 -19.284 -0.074 1.00 58.81 93 ALA A CA 1
ATOM 698 C C . ALA A 1 93 ? 17.094 -18.267 0.433 1.00 58.81 93 ALA A C 1
ATOM 700 O O . ALA A 1 93 ? 17.208 -17.068 0.191 1.00 58.81 93 ALA A O 1
ATOM 701 N N . GLN A 1 94 ? 16.164 -18.709 1.281 1.00 51.94 94 GLN A N 1
ATOM 702 C CA . GLN A 1 94 ? 16.135 -17.973 2.539 1.00 51.94 94 GLN A CA 1
ATOM 703 C C . GLN A 1 94 ? 17.590 -17.993 3.030 1.00 51.94 94 GLN A C 1
ATOM 705 O O . GLN A 1 94 ? 18.186 -19.075 3.074 1.00 51.94 94 GLN A O 1
ATOM 710 N N . PRO A 1 95 ? 18.191 -16.869 3.448 1.00 53.09 95 PRO A N 1
ATOM 711 C CA . PRO A 1 95 ? 19.044 -16.983 4.601 1.00 53.09 95 PRO A CA 1
ATOM 712 C C . PRO A 1 95 ? 18.110 -17.601 5.642 1.00 53.09 95 PRO A C 1
ATOM 714 O O . PRO A 1 95 ? 17.346 -16.910 6.313 1.00 53.09 95 PRO A O 1
ATOM 717 N N . GLN A 1 96 ? 18.137 -18.935 5.755 1.00 49.78 96 GLN A N 1
ATOM 718 C CA . GLN A 1 96 ? 18.095 -19.547 7.059 1.00 49.78 96 GLN A CA 1
ATOM 719 C C . GLN A 1 96 ? 19.041 -18.639 7.804 1.00 49.78 96 GLN A C 1
ATOM 721 O O . GLN A 1 96 ? 20.192 -18.494 7.373 1.00 49.78 96 GLN A O 1
ATOM 726 N N . ALA A 1 97 ? 18.504 -17.850 8.738 1.00 52.97 97 ALA A N 1
ATOM 727 C CA . ALA A 1 97 ? 19.349 -17.151 9.663 1.00 52.97 97 ALA A CA 1
ATOM 728 C C . ALA A 1 97 ? 20.263 -18.266 10.120 1.00 52.97 97 ALA A C 1
ATOM 730 O O . ALA A 1 97 ? 19.829 -19.189 10.813 1.00 52.97 97 ALA A O 1
ATOM 731 N N . ALA A 1 98 ? 21.484 -18.275 9.585 1.00 49.88 98 ALA A N 1
ATOM 732 C CA . ALA A 1 98 ? 22.522 -19.044 10.159 1.00 49.88 98 ALA A CA 1
ATOM 733 C C . ALA A 1 98 ? 22.512 -18.385 11.521 1.00 49.88 98 ALA A C 1
ATOM 735 O O . ALA A 1 98 ? 23.001 -17.269 11.700 1.00 49.88 98 ALA A O 1
ATOM 736 N N . GLN A 1 99 ? 21.910 -19.080 12.474 1.00 55.50 99 GLN A N 1
ATOM 737 C CA . GLN A 1 99 ? 22.508 -19.270 13.759 1.00 55.50 99 GLN A CA 1
ATOM 738 C C . GLN A 1 99 ? 23.941 -19.755 13.464 1.00 55.50 99 GLN A C 1
ATOM 740 O O . GLN A 1 99 ? 24.323 -20.877 13.754 1.00 55.50 99 GLN A O 1
ATOM 745 N N . LYS A 1 100 ? 24.784 -18.873 12.898 1.00 50.84 100 LYS A N 1
ATOM 746 C CA . LYS A 1 100 ? 26.039 -18.552 13.520 1.00 50.84 100 LYS A CA 1
ATOM 747 C C . LYS A 1 100 ? 25.587 -18.281 14.932 1.00 50.84 100 LYS A C 1
ATOM 749 O O . LYS A 1 100 ? 25.029 -17.219 15.208 1.00 50.84 100 LYS A O 1
ATOM 754 N N . ALA A 1 101 ? 25.686 -19.323 15.758 1.00 55.50 101 ALA A N 1
ATOM 755 C CA . ALA A 1 101 ? 25.872 -19.159 17.175 1.00 55.50 101 ALA A CA 1
ATOM 756 C C . ALA A 1 101 ? 26.694 -17.886 17.281 1.00 55.50 101 ALA A C 1
ATOM 758 O O . ALA A 1 101 ? 27.785 -17.822 16.699 1.00 55.50 101 ALA A O 1
ATOM 759 N N . ALA A 1 102 ? 26.076 -16.828 17.818 1.00 55.12 102 ALA A N 1
ATOM 760 C CA . ALA A 1 102 ? 26.817 -15.629 18.136 1.00 55.12 102 ALA A CA 1
ATOM 761 C C . ALA A 1 102 ? 28.080 -16.171 18.805 1.00 55.12 102 ALA A C 1
ATOM 763 O O . ALA A 1 102 ? 27.909 -16.974 19.731 1.00 55.12 102 ALA A O 1
ATOM 764 N N . PRO A 1 103 ? 29.294 -15.920 18.268 1.00 54.50 103 PRO A N 1
ATOM 765 C CA . PRO A 1 103 ? 30.491 -16.346 18.967 1.00 54.50 103 PRO A CA 1
ATOM 766 C C . PRO A 1 103 ? 30.261 -15.855 20.377 1.00 54.50 103 PRO A C 1
ATOM 768 O O . PRO A 1 103 ? 29.953 -14.666 20.527 1.00 54.50 103 PRO A O 1
ATOM 771 N N . GLU A 1 104 ? 30.209 -16.802 21.326 1.00 57.88 104 GLU A N 1
ATOM 772 C CA . GLU A 1 104 ? 29.933 -16.506 22.721 1.00 57.88 104 GLU A CA 1
ATOM 773 C C . GLU A 1 104 ? 30.704 -15.240 22.987 1.00 57.88 104 GLU A C 1
ATOM 775 O O . GLU A 1 104 ? 31.920 -15.193 22.753 1.00 57.88 104 GLU A O 1
ATOM 780 N N . VAL A 1 105 ? 29.967 -14.172 23.297 1.00 49.97 105 VAL A N 1
ATOM 781 C CA . VAL A 1 105 ? 30.585 -12.959 23.774 1.00 49.97 105 VAL A CA 1
ATOM 782 C C . VAL A 1 105 ? 31.318 -13.477 24.988 1.00 49.97 105 VAL A C 1
ATOM 784 O O . VAL A 1 105 ? 30.708 -13.713 26.028 1.00 49.97 105 VAL A O 1
ATOM 787 N N . LYS A 1 106 ? 32.619 -13.755 24.829 1.00 52.47 106 LYS A N 1
ATOM 788 C CA . LYS A 1 106 ? 33.542 -13.724 25.934 1.00 52.47 106 LYS A CA 1
ATOM 789 C C . LYS A 1 106 ? 33.201 -12.383 26.517 1.00 52.47 106 LYS A C 1
ATOM 791 O O . LYS A 1 106 ? 33.406 -11.354 25.869 1.00 52.47 106 LYS A O 1
ATOM 796 N N . THR A 1 107 ? 32.529 -12.425 27.655 1.00 43.69 107 THR A N 1
ATOM 797 C CA . THR A 1 107 ? 32.469 -11.310 28.559 1.00 43.69 107 THR A CA 1
ATOM 798 C C . THR A 1 107 ? 33.938 -11.016 28.795 1.00 43.69 107 THR A C 1
ATOM 800 O O . THR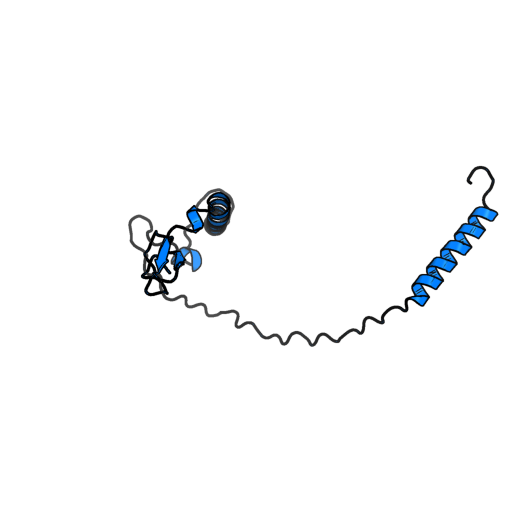 A 1 107 ? 34.578 -11.610 29.656 1.00 43.69 107 THR A O 1
ATOM 803 N N . GLU A 1 108 ? 34.529 -10.182 27.940 1.00 61.31 108 GLU A N 1
ATOM 804 C CA . GLU A 1 108 ? 35.601 -9.329 28.367 1.00 61.31 108 GLU A CA 1
ATOM 805 C C . GLU A 1 108 ? 34.936 -8.588 29.507 1.00 61.31 108 GLU A C 1
ATOM 807 O O . GLU A 1 108 ? 34.113 -7.688 29.307 1.00 61.31 108 GLU A O 1
ATOM 812 N N . GLU A 1 109 ? 35.183 -9.092 30.716 1.00 60.53 109 GLU A N 1
ATOM 813 C CA . GLU A 1 109 ? 35.104 -8.296 31.909 1.00 60.53 109 GLU A CA 1
ATOM 814 C C . GLU A 1 109 ? 35.850 -7.026 31.536 1.00 60.53 109 GLU A C 1
ATOM 816 O O . GLU A 1 109 ? 37.081 -6.974 31.500 1.00 60.53 109 GLU A O 1
ATOM 821 N N . LYS A 1 110 ? 35.091 -5.991 31.170 1.00 46.56 110 LYS A N 1
ATOM 822 C CA . LYS A 1 110 ? 35.579 -4.636 31.271 1.00 46.56 110 LYS A CA 1
ATOM 823 C C . LYS A 1 110 ? 35.963 -4.551 32.729 1.00 46.56 110 LYS A C 1
ATOM 825 O O . LYS A 1 110 ? 35.084 -4.380 33.571 1.00 46.56 110 LYS A O 1
ATOM 830 N N . CYS A 1 111 ? 37.253 -4.734 33.015 1.00 46.50 111 CYS A N 1
ATOM 831 C CA . CYS A 1 111 ? 37.858 -4.339 34.265 1.00 46.50 111 CYS A CA 1
ATOM 832 C C . CYS A 1 111 ? 37.301 -2.949 34.516 1.00 46.50 111 CYS A C 1
ATOM 834 O O . CYS A 1 111 ? 37.639 -2.002 33.798 1.00 46.50 111 CYS A O 1
ATOM 836 N N . ALA A 1 112 ? 36.351 -2.855 35.443 1.00 54.75 112 ALA A N 1
ATOM 837 C CA . ALA A 1 112 ? 35.798 -1.596 35.864 1.00 54.75 112 ALA A CA 1
ATOM 838 C C . ALA A 1 112 ? 37.001 -0.837 36.408 1.00 54.75 112 ALA A C 1
ATOM 840 O O . ALA A 1 112 ? 37.485 -1.131 37.499 1.00 54.75 112 ALA A O 1
ATOM 841 N N . CYS A 1 113 ? 37.586 0.039 35.588 1.00 54.06 113 CYS A N 1
ATOM 842 C CA . CYS A 1 113 ? 38.761 0.790 35.984 1.00 54.06 113 CYS A CA 1
ATOM 843 C C . CYS A 1 113 ? 38.337 1.574 37.223 1.00 54.06 113 CYS A C 1
ATOM 845 O O . CYS A 1 113 ? 37.481 2.458 37.123 1.00 54.06 113 CYS A O 1
ATOM 847 N N . SER A 1 114 ? 38.865 1.147 38.377 1.00 65.50 114 SER A N 1
ATOM 848 C CA . SER A 1 114 ? 38.422 1.577 39.700 1.00 65.50 114 SER A CA 1
ATOM 849 C C . SER A 1 114 ? 38.270 3.100 39.726 1.00 65.50 114 SER A C 1
ATOM 851 O O . SER A 1 114 ? 39.187 3.797 39.272 1.00 65.50 114 SER A O 1
ATOM 853 N N . PRO A 1 115 ? 37.152 3.641 40.249 1.00 72.12 115 PRO A N 1
ATOM 854 C CA . PRO A 1 115 ? 36.926 5.083 40.344 1.00 72.12 115 PRO A CA 1
ATOM 855 C C . PRO A 1 115 ? 38.114 5.823 40.974 1.00 72.12 115 PRO A C 1
ATOM 857 O O . PRO A 1 115 ? 38.454 6.927 40.555 1.00 72.12 115 PRO A O 1
ATOM 860 N N . TRP A 1 116 ? 38.824 5.167 41.899 1.00 78.25 116 TRP A N 1
ATOM 861 C CA . TRP A 1 116 ? 40.027 5.681 42.550 1.00 78.25 116 TRP A CA 1
ATOM 862 C C . TRP A 1 116 ? 41.149 6.037 41.572 1.00 78.25 116 TRP A C 1
ATOM 864 O O . TRP A 1 116 ? 41.830 7.038 41.759 1.00 78.25 116 TRP A O 1
ATOM 874 N N . ARG A 1 117 ? 41.332 5.266 40.492 1.00 80.06 117 ARG A N 1
ATOM 875 C CA . ARG A 1 117 ? 42.357 5.542 39.471 1.00 80.06 117 ARG A CA 1
ATOM 876 C C . ARG A 1 117 ? 42.072 6.854 38.741 1.00 80.06 117 ARG A C 1
ATOM 878 O O . ARG A 1 117 ? 43.000 7.597 38.442 1.00 80.06 117 ARG A O 1
ATOM 885 N N . LYS A 1 118 ? 40.791 7.166 38.510 1.00 75.75 118 LYS A N 1
ATOM 886 C CA . LYS A 1 118 ? 40.362 8.441 37.916 1.00 75.75 118 LYS A CA 1
ATOM 887 C C . LYS A 1 118 ? 40.596 9.604 38.879 1.00 75.75 118 LYS A C 1
ATOM 889 O O . LYS A 1 118 ? 41.142 10.622 38.468 1.00 75.75 118 LYS A O 1
ATOM 894 N N . TYR A 1 119 ? 40.251 9.440 40.157 1.00 85.38 119 TYR A N 1
ATOM 895 C CA . TYR A 1 119 ? 40.487 10.473 41.170 1.00 85.38 119 TYR A CA 1
ATOM 896 C C . TYR A 1 119 ? 41.976 10.705 41.444 1.00 85.38 119 TYR A C 1
ATOM 898 O O . TYR A 1 119 ? 42.392 11.852 41.557 1.00 85.38 119 TYR A O 1
ATOM 906 N N . ALA A 1 120 ? 42.793 9.650 41.464 1.00 87.12 120 ALA A N 1
ATOM 907 C CA . ALA A 1 120 ? 44.241 9.760 41.599 1.00 87.12 120 ALA A CA 1
ATOM 908 C C . ALA A 1 120 ? 44.863 10.522 40.419 1.00 87.12 120 ALA A C 1
ATOM 910 O O . ALA A 1 120 ? 45.691 11.401 40.634 1.00 87.12 120 ALA A O 1
ATOM 911 N N . LEU A 1 121 ? 44.425 10.246 39.184 1.00 87.62 121 LEU A N 1
ATOM 912 C CA . LEU A 1 121 ? 44.880 10.984 38.001 1.00 87.62 121 LEU A CA 1
ATOM 913 C C . LEU A 1 121 ? 44.428 12.450 38.015 1.00 87.62 121 LEU A C 1
ATOM 915 O O . LEU A 1 121 ? 45.224 13.325 37.682 1.00 87.62 121 LEU A O 1
ATOM 919 N N . MET A 1 122 ? 43.194 12.739 38.442 1.00 86.62 122 MET A N 1
ATOM 920 C CA . MET A 1 122 ? 42.739 14.126 38.597 1.00 86.62 122 MET A CA 1
ATOM 921 C C . MET A 1 122 ? 43.515 14.872 39.685 1.00 86.62 122 MET A C 1
ATOM 923 O O . MET A 1 122 ? 43.921 16.008 39.465 1.00 86.62 122 MET A O 1
ATOM 927 N N . ALA A 1 123 ? 43.774 14.241 40.833 1.00 87.81 123 ALA A N 1
ATOM 928 C CA . ALA A 1 123 ? 44.574 14.843 41.896 1.00 87.81 123 ALA A CA 1
ATOM 929 C C . ALA A 1 123 ? 46.004 15.140 41.417 1.00 87.81 123 ALA A C 1
ATOM 931 O O . ALA A 1 123 ? 46.525 16.221 41.672 1.00 87.81 123 ALA A O 1
ATOM 932 N N . LEU A 1 124 ? 46.609 14.222 40.658 1.00 90.12 124 LEU A N 1
ATOM 933 C CA . LEU A 1 124 ? 47.941 14.410 40.083 1.00 90.12 124 LEU A CA 1
ATOM 934 C C . LEU A 1 124 ? 47.955 15.575 39.081 1.00 90.12 124 LEU A C 1
ATOM 936 O O . LEU A 1 124 ? 48.855 16.408 39.136 1.00 90.12 124 LEU A O 1
ATOM 940 N N . ALA A 1 125 ? 46.926 15.702 38.237 1.00 89.31 125 ALA A N 1
ATOM 941 C CA . ALA A 1 125 ? 46.787 16.832 37.319 1.00 89.31 125 ALA A CA 1
ATOM 942 C C . ALA A 1 125 ? 46.645 18.178 38.053 1.00 89.31 125 ALA A C 1
ATOM 944 O O . ALA A 1 125 ? 47.273 19.155 37.654 1.00 89.31 125 ALA A O 1
ATOM 945 N N . ILE A 1 126 ? 45.879 18.229 39.149 1.00 89.31 126 ILE A N 1
ATOM 946 C CA . ILE A 1 126 ? 45.716 19.444 39.965 1.00 89.31 126 ILE A CA 1
ATOM 947 C C . ILE A 1 126 ? 47.037 19.834 40.637 1.00 89.31 126 ILE A C 1
ATOM 949 O O . ILE A 1 126 ? 47.407 21.006 40.624 1.00 89.31 126 ILE A O 1
ATOM 953 N N . ILE A 1 127 ? 47.775 18.865 41.185 1.00 88.69 127 ILE A N 1
ATOM 954 C CA . ILE A 1 127 ? 49.086 19.115 41.804 1.00 88.69 127 ILE A CA 1
ATOM 955 C C . ILE A 1 127 ? 50.082 19.623 40.759 1.00 88.69 127 ILE A C 1
ATOM 957 O O . ILE A 1 127 ? 50.814 20.576 41.016 1.00 88.69 127 ILE A O 1
ATOM 961 N N . LEU A 1 128 ? 50.089 19.024 39.567 1.00 88.75 128 LEU A N 1
ATOM 962 C CA . LEU A 1 128 ? 50.995 19.405 38.488 1.00 88.75 128 LEU A CA 1
ATOM 963 C C . LEU A 1 128 ? 50.657 20.795 37.933 1.00 88.75 128 LEU A C 1
ATOM 965 O O . LEU A 1 128 ? 51.565 21.583 37.686 1.00 88.75 128 LEU A O 1
ATOM 969 N N . PHE A 1 129 ? 49.370 21.136 37.828 1.00 87.62 129 PHE A N 1
ATOM 970 C CA . PHE A 1 129 ? 48.921 22.482 37.472 1.00 87.62 129 PHE A CA 1
ATOM 971 C C . PHE A 1 129 ? 49.297 23.517 38.541 1.00 87.62 129 PHE A C 1
ATOM 973 O O . PHE A 1 129 ? 49.813 24.577 38.206 1.00 87.62 129 PHE A O 1
ATOM 980 N N . GLY A 1 130 ? 49.112 23.200 39.826 1.00 86.12 130 GLY A N 1
ATOM 981 C CA . GLY A 1 130 ? 49.518 24.072 40.932 1.00 86.12 130 GLY A CA 1
ATOM 982 C C . GLY A 1 130 ? 51.033 24.294 40.992 1.00 86.12 130 GLY A C 1
ATOM 983 O O . GLY A 1 130 ? 51.484 25.416 41.209 1.00 86.12 130 GLY A O 1
ATOM 984 N N . TRP A 1 131 ? 51.830 23.253 40.738 1.00 86.31 131 TRP A N 1
ATOM 985 C CA . TRP A 1 131 ? 53.286 23.378 40.638 1.00 86.31 131 TRP A CA 1
ATOM 986 C C . TRP A 1 131 ? 53.700 24.227 39.433 1.00 86.31 131 TRP A C 1
ATOM 988 O O . TRP A 1 131 ? 54.521 25.130 39.579 1.00 86.31 131 TRP A O 1
ATOM 998 N N . LEU A 1 132 ? 53.087 24.001 38.266 1.00 82.88 132 LEU A N 1
ATOM 999 C CA . LEU A 1 132 ? 53.357 24.788 37.065 1.00 82.88 132 LEU A CA 1
ATOM 1000 C C . LEU A 1 132 ? 52.996 26.266 37.273 1.00 82.88 132 LEU A C 1
ATOM 1002 O O . LEU A 1 132 ? 53.792 27.133 36.932 1.00 82.88 132 LEU A O 1
ATOM 1006 N N . ALA A 1 133 ? 51.860 26.556 37.910 1.00 80.56 133 ALA A N 1
ATOM 1007 C CA . ALA A 1 133 ? 51.456 27.911 38.284 1.00 80.56 133 ALA A CA 1
ATOM 1008 C C . ALA A 1 133 ? 52.423 28.563 39.289 1.00 80.56 133 ALA A C 1
ATOM 1010 O O . ALA A 1 133 ? 52.647 29.766 39.233 1.00 80.56 133 ALA A O 1
ATOM 1011 N N . SER A 1 134 ? 53.039 27.781 40.182 1.00 80.50 134 SER A N 1
ATOM 1012 C CA . SER A 1 134 ? 54.046 28.283 41.126 1.00 80.50 134 SER A CA 1
ATOM 1013 C C . SER A 1 134 ? 55.414 28.551 40.486 1.00 80.50 134 SER A C 1
ATOM 1015 O O . SER A 1 134 ? 56.197 29.312 41.054 1.00 80.50 134 SER A O 1
ATOM 1017 N N . VAL A 1 135 ? 55.731 27.906 39.360 1.00 82.88 135 VAL A N 1
ATOM 1018 C CA . VAL A 1 135 ? 57.008 28.051 38.633 1.00 82.88 135 VAL A CA 1
ATOM 1019 C C . VAL A 1 135 ? 56.872 28.999 37.430 1.00 82.88 135 VAL A C 1
ATOM 1021 O O . VAL A 1 135 ? 57.878 29.472 36.899 1.00 82.88 135 VAL A O 1
ATOM 1024 N N . ALA A 1 136 ? 55.646 29.328 37.016 1.00 75.94 136 ALA A N 1
ATOM 1025 C CA . ALA A 1 136 ? 55.383 30.229 35.903 1.00 75.94 136 ALA A CA 1
ATOM 1026 C C . ALA A 1 136 ? 55.742 31.695 36.248 1.00 75.94 136 ALA A C 1
ATOM 1028 O O . ALA A 1 136 ? 55.344 32.205 37.300 1.00 75.94 136 ALA A O 1
ATOM 1029 N N . PRO A 1 137 ? 56.479 32.408 35.373 1.00 76.12 137 PRO A N 1
ATOM 1030 C CA . PRO A 1 137 ? 56.751 33.832 35.548 1.00 76.12 137 PRO A CA 1
ATOM 1031 C C . PRO A 1 137 ? 55.452 34.648 35.457 1.00 76.12 137 PRO A C 1
ATOM 1033 O O . PRO A 1 137 ? 54.539 34.289 34.717 1.00 76.12 137 PRO A O 1
ATOM 1036 N N . LYS A 1 138 ? 55.381 35.773 36.186 1.00 69.88 138 LYS A N 1
ATOM 1037 C CA . LYS A 1 138 ? 54.162 36.598 36.374 1.00 69.88 138 LYS A CA 1
ATOM 1038 C C . LYS A 1 138 ? 53.509 37.132 35.086 1.00 69.88 138 LYS A C 1
ATOM 1040 O O . LYS A 1 138 ? 52.442 37.719 35.165 1.00 69.88 138 LYS A O 1
ATOM 1045 N N . GLU A 1 139 ? 54.145 36.962 33.933 1.00 69.00 139 GLU A N 1
ATOM 1046 C CA . GLU A 1 139 ? 53.627 37.368 32.622 1.00 69.00 139 GLU A CA 1
ATOM 1047 C C . GLU A 1 139 ? 52.697 36.313 31.981 1.00 69.00 139 GLU A C 1
ATOM 1049 O O . GLU A 1 139 ? 52.060 36.607 30.975 1.00 69.00 139 GLU A O 1
ATOM 1054 N N . PHE A 1 140 ? 52.600 35.101 32.554 1.00 61.94 140 PHE A N 1
ATOM 1055 C CA . PHE A 1 140 ? 51.770 33.988 32.051 1.00 61.94 140 PHE A CA 1
ATOM 1056 C C . PHE A 1 140 ? 50.692 33.485 33.036 1.00 61.94 140 PHE A C 1
ATOM 1058 O O . PHE A 1 140 ? 49.986 32.527 32.716 1.00 61.94 140 PHE A O 1
ATOM 1065 N N . LEU A 1 141 ? 50.580 34.100 34.220 1.00 57.16 141 LEU A N 1
ATOM 1066 C CA . LEU A 1 141 ? 49.467 33.924 35.170 1.00 57.16 141 LEU A CA 1
ATOM 1067 C C . LEU A 1 141 ? 48.395 34.985 34.911 1.00 57.16 141 LEU A C 1
ATOM 1069 O O . LEU A 1 141 ? 47.200 34.628 34.996 1.00 57.16 141 LEU A O 1
#